Protein AF-A0A8A1LPY9-F1 (afdb_monomer_lite)

Organism: Ajellomyces capsulatus (strain H88) (NCBI:txid544711)

Sequence (150 aa):
MRNVPVFRPGVRDAHGNWTTHPTRALMAVQFGEDEKKLCIDAGLEDLGSAYKYRKGAAVCFDGNTTEHRRNHMMGHAGSHIFREYVNQHVDMDTQLVFLETAAKDALIKLSCHSSLICDPSAPKRLNDDQKKMVEKDMKLVELKQGHWCL

Radius of gyration: 21.68 Å; chains: 1; bounding box: 46×59×36 Å

Structure (mmCIF, N/CA/C/O backbone):
data_AF-A0A8A1LPY9-F1
#
_entry.id   AF-A0A8A1LPY9-F1
#
loop_
_atom_site.group_PDB
_atom_site.id
_atom_site.type_symbol
_atom_site.label_atom_id
_atom_site.label_alt_id
_atom_site.label_comp_id
_atom_site.label_asym_id
_atom_site.label_entity_id
_atom_site.label_seq_id
_atom_site.pdbx_PDB_ins_code
_atom_site.Cartn_x
_atom_site.Cartn_y
_atom_site.Cartn_z
_atom_site.occupancy
_atom_site.B_iso_or_equiv
_atom_site.auth_seq_id
_atom_site.auth_comp_id
_atom_site.auth_asym_id
_atom_site.auth_atom_id
_atom_site.pdbx_PDB_model_num
ATOM 1 N N . MET A 1 1 ? 17.425 -16.434 -7.514 1.00 53.44 1 MET A N 1
ATOM 2 C CA . MET A 1 1 ? 16.094 -16.140 -6.935 1.00 53.44 1 MET A CA 1
ATOM 3 C C . MET A 1 1 ? 15.048 -16.429 -7.999 1.00 53.44 1 MET A C 1
ATOM 5 O O . MET A 1 1 ? 15.269 -16.044 -9.139 1.00 53.44 1 MET A O 1
ATOM 9 N N . ARG A 1 2 ? 13.971 -17.164 -7.693 1.00 62.84 2 ARG A N 1
ATOM 10 C CA . ARG A 1 2 ? 12.890 -17.375 -8.673 1.00 62.84 2 ARG A CA 1
ATOM 11 C C . ARG A 1 2 ? 12.191 -16.027 -8.897 1.00 62.84 2 ARG A C 1
ATOM 13 O O . ARG A 1 2 ? 11.863 -15.373 -7.912 1.00 62.84 2 ARG A O 1
ATOM 20 N N . ASN A 1 3 ? 11.985 -15.628 -10.155 1.00 80.81 3 ASN A N 1
ATOM 21 C CA . ASN A 1 3 ? 11.224 -14.433 -10.559 1.00 80.81 3 ASN A CA 1
ATOM 22 C C . ASN A 1 3 ? 9.734 -14.612 -10.231 1.00 80.81 3 ASN A C 1
ATOM 24 O O . ASN A 1 3 ? 8.894 -14.759 -11.114 1.00 80.81 3 ASN A O 1
ATOM 28 N N . VAL A 1 4 ? 9.415 -14.680 -8.943 1.00 86.25 4 VAL A N 1
ATOM 29 C CA . VAL A 1 4 ? 8.047 -14.790 -8.455 1.00 86.25 4 VAL A CA 1
ATOM 30 C C . VAL A 1 4 ? 7.591 -13.383 -8.071 1.00 86.25 4 VAL A C 1
ATOM 32 O O . VAL A 1 4 ? 8.192 -12.787 -7.176 1.00 86.25 4 VAL A O 1
ATOM 35 N N . PRO A 1 5 ? 6.549 -12.835 -8.719 1.00 87.25 5 PRO A N 1
ATOM 36 C CA . PRO A 1 5 ? 6.028 -11.515 -8.380 1.00 87.25 5 PRO A CA 1
ATOM 37 C C . PRO A 1 5 ? 5.573 -11.464 -6.922 1.00 87.25 5 PRO A C 1
ATOM 39 O O . PRO A 1 5 ? 5.012 -12.440 -6.433 1.00 87.25 5 PRO A O 1
ATOM 42 N N . VAL A 1 6 ? 5.777 -10.343 -6.229 1.00 85.12 6 VAL A N 1
ATOM 43 C CA . VAL A 1 6 ? 5.342 -10.185 -4.828 1.00 85.12 6 VAL A CA 1
ATOM 44 C C . VAL A 1 6 ? 3.816 -10.198 -4.735 1.00 85.12 6 VAL A C 1
ATOM 46 O O . VAL A 1 6 ? 3.249 -11.022 -4.022 1.00 85.12 6 VAL A O 1
ATOM 49 N N . PHE A 1 7 ? 3.150 -9.340 -5.512 1.00 86.44 7 PHE A N 1
ATOM 50 C CA . PHE A 1 7 ? 1.693 -9.299 -5.592 1.00 86.44 7 PHE A CA 1
ATOM 51 C C . PHE A 1 7 ? 1.193 -10.291 -6.636 1.00 86.44 7 PHE A C 1
ATOM 53 O O . PHE A 1 7 ? 1.547 -10.205 -7.815 1.00 86.44 7 PHE A O 1
ATOM 60 N N . ARG A 1 8 ? 0.364 -11.236 -6.194 1.00 92.38 8 ARG A N 1
ATOM 61 C CA . ARG A 1 8 ? -0.213 -12.297 -7.023 1.00 92.38 8 ARG A CA 1
ATOM 62 C C . ARG A 1 8 ? -1.682 -12.483 -6.633 1.00 92.38 8 ARG A C 1
ATOM 64 O O . ARG A 1 8 ? -1.997 -12.381 -5.449 1.00 92.38 8 ARG A O 1
ATOM 71 N N . PRO A 1 9 ? -2.580 -12.741 -7.594 1.00 90.81 9 PRO A N 1
ATOM 72 C CA . PRO A 1 9 ? -4.005 -12.858 -7.314 1.00 90.81 9 PRO A CA 1
ATOM 73 C C . PRO A 1 9 ? -4.323 -14.114 -6.504 1.00 90.81 9 PRO A C 1
ATOM 75 O O . PRO A 1 9 ? -3.670 -15.150 -6.669 1.00 90.81 9 PRO A O 1
ATOM 78 N N . GLY A 1 10 ? -5.377 -14.026 -5.694 1.00 90.38 10 GLY A N 1
ATOM 79 C CA . GLY A 1 10 ? -6.029 -15.199 -5.126 1.00 90.38 10 GLY A CA 1
ATOM 80 C C . GLY A 1 10 ? -6.655 -16.046 -6.234 1.00 90.38 10 GLY A C 1
ATOM 81 O O . GLY A 1 10 ? -7.283 -15.521 -7.154 1.00 90.38 10 GLY A O 1
ATOM 82 N N . VAL A 1 11 ? -6.462 -17.356 -6.170 1.00 92.06 11 VAL A N 1
ATOM 83 C CA . VAL A 1 11 ? -7.097 -18.349 -7.041 1.00 92.06 11 VAL A CA 1
ATOM 84 C C . VAL A 1 11 ? -7.575 -19.520 -6.201 1.00 92.06 11 VAL A C 1
ATOM 86 O O . VAL A 1 11 ? -7.033 -19.771 -5.127 1.00 92.06 11 VAL A O 1
ATOM 89 N N . ARG A 1 12 ? -8.585 -20.241 -6.685 1.00 90.62 12 ARG A N 1
ATOM 90 C CA . ARG A 1 12 ? -8.968 -21.516 -6.081 1.00 90.62 12 ARG A CA 1
ATOM 91 C C . ARG A 1 12 ? -8.055 -22.617 -6.603 1.00 90.62 12 ARG A C 1
ATOM 93 O O . ARG A 1 12 ? -7.783 -22.665 -7.803 1.00 90.62 12 ARG A O 1
ATOM 100 N N . ASP A 1 13 ? -7.559 -23.457 -5.707 1.00 89.12 13 ASP A N 1
ATOM 101 C CA . ASP A 1 13 ? -6.850 -24.675 -6.085 1.00 89.12 13 ASP A CA 1
ATOM 102 C C . ASP A 1 13 ? -7.825 -25.765 -6.572 1.00 89.12 13 ASP A C 1
ATOM 104 O O . ASP A 1 13 ? -9.042 -25.567 -6.629 1.00 89.12 13 ASP A O 1
ATOM 108 N N . ALA A 1 14 ? -7.285 -26.933 -6.930 1.00 88.62 14 ALA A N 1
ATOM 109 C CA . ALA A 1 14 ? -8.078 -28.085 -7.364 1.00 88.62 14 ALA A CA 1
ATOM 110 C C . ALA A 1 14 ? -9.045 -28.611 -6.282 1.00 88.62 14 ALA A C 1
ATOM 112 O O . ALA A 1 14 ? -9.981 -29.335 -6.608 1.00 88.62 14 ALA A O 1
ATOM 113 N N . HIS A 1 15 ? -8.833 -28.244 -5.015 1.00 88.69 15 HIS A N 1
ATOM 114 C CA . HIS A 1 15 ? -9.670 -28.605 -3.872 1.00 88.69 15 HIS A CA 1
ATOM 115 C C . HIS A 1 15 ? -10.655 -27.486 -3.492 1.00 88.69 15 HIS A C 1
ATOM 117 O O . HIS A 1 15 ? -11.423 -27.630 -2.548 1.00 88.69 15 HIS A O 1
ATOM 123 N N . GLY A 1 16 ? -10.667 -26.376 -4.239 1.00 88.19 16 GLY A N 1
ATOM 124 C CA . GLY A 1 16 ? -11.546 -25.237 -4.002 1.00 88.19 16 GLY A CA 1
ATOM 125 C C . GLY A 1 16 ? -11.043 -24.249 -2.945 1.00 88.19 16 GLY A C 1
ATOM 126 O O . GLY A 1 16 ? -11.717 -23.238 -2.723 1.00 88.19 16 GLY A O 1
ATOM 127 N N . ASN A 1 17 ? -9.874 -24.471 -2.340 1.00 90.81 17 ASN A N 1
ATOM 128 C CA . ASN A 1 17 ? -9.301 -23.588 -1.327 1.00 90.81 17 ASN A CA 1
ATOM 129 C C . ASN A 1 17 ? -8.691 -22.342 -1.966 1.00 90.81 17 ASN A C 1
ATOM 131 O O . ASN A 1 17 ? -8.070 -22.404 -3.029 1.00 90.81 17 ASN A O 1
ATOM 135 N N . TRP A 1 18 ? -8.833 -21.195 -1.300 1.00 88.19 18 TRP A N 1
ATOM 136 C CA . TRP A 1 18 ? -8.171 -19.969 -1.735 1.00 88.19 18 TRP A CA 1
ATOM 137 C C . TRP A 1 18 ? -6.669 -20.053 -1.476 1.00 88.19 18 TRP A C 1
ATOM 139 O O . TRP A 1 18 ? -6.217 -20.217 -0.347 1.00 88.19 18 TRP A O 1
ATOM 149 N N . THR A 1 19 ? -5.892 -19.885 -2.536 1.00 92.56 19 THR A N 1
ATOM 150 C CA . THR A 1 19 ? -4.434 -19.847 -2.506 1.00 92.56 19 THR A CA 1
ATOM 151 C C . THR A 1 19 ? -3.919 -18.697 -3.364 1.00 92.56 19 THR A C 1
ATOM 153 O O . THR A 1 19 ? -4.614 -18.160 -4.226 1.00 92.56 19 THR A O 1
ATOM 156 N N . THR A 1 20 ? -2.684 -18.274 -3.127 1.00 90.19 20 THR A N 1
ATOM 157 C CA . THR A 1 20 ? -2.020 -17.281 -3.967 1.00 90.19 20 THR A CA 1
ATOM 158 C C . THR A 1 20 ? -1.518 -17.949 -5.241 1.00 90.19 20 THR A C 1
ATOM 160 O O . THR A 1 20 ? -0.806 -18.950 -5.181 1.00 90.19 20 THR A O 1
ATOM 163 N N . HIS A 1 21 ? -1.812 -17.367 -6.406 1.00 90.94 21 HIS A N 1
ATOM 164 C CA . HIS A 1 21 ? -1.326 -17.910 -7.672 1.00 90.94 21 HIS A CA 1
ATOM 165 C C . HIS A 1 21 ? 0.212 -18.068 -7.641 1.00 90.94 21 HIS A C 1
ATOM 167 O O . HIS A 1 21 ? 0.903 -17.152 -7.190 1.00 90.94 21 HIS A O 1
ATOM 173 N N . PRO A 1 22 ? 0.788 -19.180 -8.140 1.00 89.50 22 PRO A N 1
ATOM 174 C CA . PRO A 1 22 ? 2.216 -19.468 -7.980 1.00 89.50 22 PRO A CA 1
ATOM 175 C C . PRO A 1 22 ? 3.144 -18.454 -8.666 1.00 89.50 22 PRO A C 1
ATOM 177 O O . PRO A 1 22 ? 4.180 -18.110 -8.109 1.00 89.50 22 PRO A O 1
ATOM 180 N N . THR A 1 23 ? 2.791 -17.965 -9.862 1.00 92.19 23 THR A N 1
ATOM 181 C CA . THR A 1 23 ? 3.689 -17.112 -10.673 1.00 92.19 23 THR A CA 1
ATOM 182 C C . THR A 1 23 ? 3.045 -15.894 -11.343 1.00 92.19 23 THR A C 1
ATOM 184 O O . THR A 1 23 ? 3.765 -14.991 -11.758 1.00 92.19 23 THR A O 1
ATOM 187 N N . ARG A 1 24 ? 1.715 -15.831 -11.470 1.00 91.06 24 ARG A N 1
ATOM 188 C CA . ARG A 1 24 ? 1.013 -14.734 -12.147 1.00 91.06 24 ARG A CA 1
ATOM 189 C C . ARG A 1 24 ? 1.092 -13.462 -11.314 1.00 91.06 24 ARG A C 1
ATOM 191 O O . ARG A 1 24 ? 0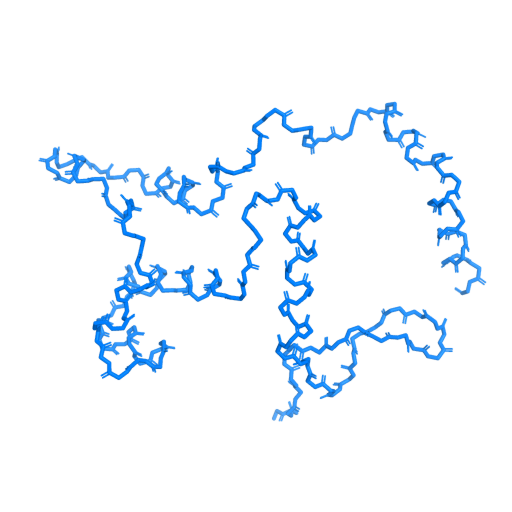.674 -13.463 -10.159 1.00 91.06 24 ARG A O 1
ATOM 198 N N . ALA A 1 25 ? 1.585 -12.388 -11.919 1.00 93.00 25 ALA A N 1
ATOM 199 C CA . ALA A 1 25 ? 1.555 -11.065 -11.313 1.00 93.00 25 ALA A CA 1
ATOM 200 C C . ALA A 1 25 ? 0.111 -10.566 -11.189 1.00 93.00 25 ALA A C 1
ATOM 202 O O . ALA A 1 25 ? -0.721 -10.799 -12.068 1.00 93.00 25 ALA A O 1
ATOM 203 N N . LEU A 1 26 ? -0.184 -9.878 -10.091 1.00 91.62 26 LEU A N 1
ATOM 204 C CA . LEU A 1 26 ? -1.443 -9.168 -9.926 1.00 91.62 26 LEU A CA 1
ATOM 205 C C . LEU A 1 26 ? -1.479 -7.957 -10.864 1.00 91.62 26 LEU A C 1
ATOM 207 O O . LEU A 1 26 ? -0.518 -7.193 -10.946 1.00 91.62 26 LEU A O 1
ATOM 211 N N . MET A 1 27 ? -2.599 -7.777 -11.561 1.00 92.75 27 MET A N 1
ATOM 212 C CA . MET A 1 27 ? -2.801 -6.611 -12.418 1.00 92.75 27 MET A CA 1
ATOM 213 C C . MET A 1 27 ? -2.961 -5.353 -11.564 1.00 92.75 27 MET A C 1
ATOM 215 O O . MET A 1 27 ? -3.648 -5.382 -10.546 1.00 92.75 27 MET A O 1
ATOM 219 N N . ALA A 1 28 ? -2.392 -4.229 -12.008 1.00 89.25 28 ALA A N 1
ATOM 220 C CA . ALA A 1 28 ? -2.496 -2.958 -11.286 1.00 89.25 28 ALA A CA 1
ATOM 221 C C . ALA A 1 28 ? -3.955 -2.514 -11.071 1.00 89.25 28 ALA A C 1
ATOM 223 O O . ALA A 1 28 ? -4.290 -1.994 -10.010 1.00 89.25 28 ALA A O 1
ATOM 224 N N . VAL A 1 29 ? -4.826 -2.770 -12.055 1.00 90.75 29 VAL A N 1
ATOM 225 C CA . VAL A 1 29 ? -6.271 -2.505 -11.951 1.00 90.75 29 VAL A CA 1
ATOM 226 C C . VAL A 1 29 ? -6.893 -3.340 -10.831 1.00 90.75 29 VAL A C 1
ATOM 228 O O . VAL A 1 29 ? -7.539 -2.778 -9.954 1.00 90.75 29 VAL A O 1
ATOM 231 N N . GLN A 1 30 ? -6.615 -4.649 -10.804 1.00 90.31 30 GLN A N 1
ATOM 232 C CA . GLN A 1 30 ? -7.115 -5.550 -9.762 1.00 90.31 30 GLN A CA 1
ATOM 233 C C . GLN A 1 30 ? -6.623 -5.132 -8.374 1.00 90.31 30 GLN A C 1
ATOM 235 O O . GLN A 1 30 ? -7.418 -5.057 -7.448 1.00 90.31 30 GLN A O 1
ATOM 240 N N . PHE A 1 31 ? -5.337 -4.791 -8.242 1.00 87.00 31 PHE A N 1
ATOM 241 C CA . PHE A 1 31 ? -4.790 -4.272 -6.987 1.00 87.00 31 PHE A CA 1
ATOM 242 C C . PHE A 1 31 ? -5.548 -3.022 -6.520 1.00 87.00 31 PHE A C 1
ATOM 244 O O . PHE A 1 31 ? -5.886 -2.907 -5.349 1.00 87.00 31 PHE A O 1
ATOM 251 N N . GLY A 1 32 ? -5.848 -2.092 -7.432 1.00 87.62 32 GLY A N 1
ATOM 252 C CA . GLY A 1 32 ? -6.614 -0.889 -7.109 1.00 87.62 32 GLY A CA 1
ATOM 253 C C . GLY A 1 32 ? -8.055 -1.176 -6.678 1.00 87.62 32 GLY A C 1
ATOM 254 O O . GLY A 1 32 ? -8.566 -0.503 -5.787 1.00 87.62 32 GLY A O 1
ATOM 255 N N . GLU A 1 33 ? -8.718 -2.160 -7.282 1.00 89.75 33 GLU A N 1
ATOM 256 C CA . GLU A 1 33 ? -10.061 -2.588 -6.873 1.00 89.75 33 GLU A CA 1
ATOM 257 C C . GLU A 1 33 ? -10.063 -3.288 -5.514 1.00 89.75 33 GLU A C 1
ATOM 259 O O . GLU A 1 33 ? -10.933 -3.019 -4.686 1.00 89.75 33 GLU A O 1
ATOM 264 N N . ASP A 1 34 ? -9.085 -4.162 -5.277 1.00 86.88 34 ASP A N 1
ATOM 265 C CA . ASP A 1 34 ? -8.925 -4.872 -4.010 1.00 86.88 34 ASP A CA 1
ATOM 266 C C . ASP A 1 34 ? -8.617 -3.887 -2.875 1.00 86.88 34 ASP A C 1
ATOM 268 O O . ASP A 1 34 ? -9.194 -3.990 -1.795 1.00 86.88 34 ASP A O 1
ATOM 272 N N . GLU A 1 35 ? -7.797 -2.868 -3.143 1.00 83.75 35 GLU A N 1
ATOM 273 C CA . GLU A 1 35 ? -7.494 -1.804 -2.185 1.00 83.75 35 GLU A CA 1
ATOM 274 C C . GLU A 1 35 ? -8.739 -0.989 -1.812 1.00 83.75 35 GLU A C 1
ATOM 276 O O . GLU A 1 35 ? -8.950 -0.665 -0.643 1.00 83.75 35 GLU A O 1
ATOM 281 N N . LYS A 1 36 ? -9.601 -0.682 -2.788 1.00 85.88 36 LYS A N 1
ATOM 282 C CA . LYS A 1 36 ? -10.865 0.020 -2.523 1.00 85.88 36 LYS A CA 1
ATOM 283 C C . LYS A 1 36 ? -11.790 -0.815 -1.649 1.00 85.88 36 LYS A C 1
ATOM 285 O O . LYS A 1 36 ? -12.331 -0.283 -0.686 1.00 85.88 36 LYS A O 1
ATOM 290 N N . LYS A 1 37 ? -11.948 -2.108 -1.957 1.00 86.19 37 LYS A N 1
ATOM 291 C CA . LYS A 1 37 ? -12.748 -3.035 -1.136 1.00 86.19 37 LYS A CA 1
ATOM 292 C C . LYS A 1 37 ? -12.204 -3.110 0.284 1.00 86.19 37 LYS A C 1
ATOM 294 O O . LYS A 1 37 ? -12.968 -2.947 1.222 1.00 86.19 37 LYS A O 1
ATOM 299 N N . LEU A 1 38 ? -10.884 -3.232 0.433 1.00 81.06 38 LEU A N 1
ATOM 300 C CA . LEU A 1 38 ? -10.228 -3.210 1.737 1.00 81.06 38 LEU A CA 1
ATOM 301 C C . LEU A 1 38 ? -10.542 -1.926 2.517 1.00 81.06 38 LEU A C 1
ATOM 303 O O . LEU A 1 38 ? -10.821 -1.998 3.708 1.00 81.06 38 LEU A O 1
ATOM 307 N N . CYS A 1 39 ? -10.508 -0.758 1.868 1.00 77.25 39 CYS A N 1
ATOM 308 C CA . CYS A 1 39 ? -10.840 0.509 2.525 1.00 77.25 39 CYS A CA 1
ATOM 309 C C . CYS A 1 39 ? -12.309 0.560 2.972 1.00 77.25 39 CYS A C 1
ATOM 311 O O . CYS A 1 39 ? -12.575 1.006 4.085 1.00 77.25 39 CYS A O 1
ATOM 313 N N . ILE A 1 40 ? -13.235 0.063 2.144 1.00 80.31 40 ILE A N 1
ATOM 314 C CA . ILE A 1 40 ? -14.666 -0.032 2.478 1.00 80.31 40 ILE A CA 1
ATOM 315 C C . ILE A 1 40 ? -14.874 -0.963 3.674 1.00 80.31 40 ILE A C 1
ATOM 317 O O . ILE A 1 40 ? -15.511 -0.574 4.649 1.00 80.31 40 ILE A O 1
ATOM 321 N N . ASP A 1 41 ? -14.300 -2.164 3.622 1.00 79.38 41 ASP A N 1
ATOM 322 C CA . ASP A 1 41 ? -14.436 -3.176 4.674 1.00 79.38 41 ASP A CA 1
ATOM 323 C C . ASP A 1 41 ? -13.800 -2.714 5.994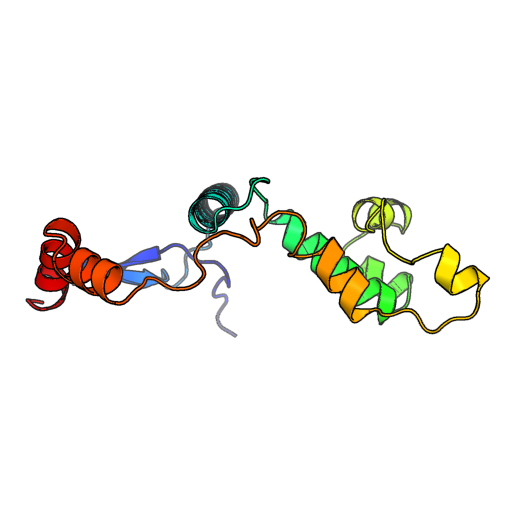 1.00 79.38 41 ASP A C 1
ATOM 325 O O . ASP A 1 41 ? -14.268 -3.063 7.077 1.00 79.38 41 ASP A O 1
ATOM 329 N N . ALA A 1 42 ? -12.748 -1.895 5.913 1.00 73.62 42 ALA A N 1
ATOM 330 C CA . ALA A 1 42 ? -12.108 -1.261 7.062 1.00 73.62 42 ALA A CA 1
ATOM 331 C C . ALA A 1 42 ? -12.850 -0.011 7.575 1.00 73.62 42 ALA A C 1
ATOM 333 O O . ALA A 1 42 ? -12.436 0.551 8.589 1.00 73.62 42 ALA A O 1
ATOM 334 N N . GLY A 1 43 ? -13.914 0.435 6.897 1.00 77.31 43 GLY A N 1
ATOM 335 C CA . GLY A 1 43 ? -14.693 1.614 7.279 1.00 77.31 43 GLY A CA 1
ATOM 336 C C . GLY A 1 43 ? -13.951 2.942 7.104 1.00 77.31 43 GLY A C 1
ATOM 337 O O . GLY A 1 43 ? -14.203 3.878 7.856 1.00 77.31 43 GLY A O 1
ATOM 338 N N . LEU A 1 44 ? -13.015 3.029 6.154 1.00 68.75 44 LEU A N 1
ATOM 339 C CA . LEU A 1 44 ? -12.303 4.271 5.846 1.00 68.75 44 LEU A CA 1
ATOM 340 C C . LEU A 1 44 ? -13.171 5.172 4.952 1.00 68.75 44 LEU A C 1
ATOM 342 O O . LEU A 1 44 ? -13.677 4.714 3.929 1.00 68.75 44 LEU A O 1
ATOM 346 N N . GLU A 1 45 ? -13.307 6.451 5.312 1.00 68.38 45 GLU A N 1
ATOM 347 C CA . GLU A 1 45 ? -14.052 7.457 4.528 1.00 68.38 45 GLU A CA 1
ATOM 348 C C . GLU A 1 45 ? -13.424 7.674 3.145 1.00 68.38 45 GLU A C 1
ATOM 350 O O . GLU A 1 45 ? -14.116 7.674 2.127 1.00 68.38 45 GLU A O 1
ATOM 355 N N . ASP A 1 46 ? -12.094 7.781 3.103 1.00 70.25 46 ASP A N 1
ATOM 356 C CA . ASP A 1 46 ? -11.351 7.901 1.858 1.00 70.25 46 ASP A CA 1
ATOM 357 C C . ASP A 1 46 ? -11.034 6.522 1.280 1.00 70.25 46 ASP A C 1
ATOM 359 O O . ASP A 1 46 ? -10.243 5.740 1.826 1.00 70.25 46 ASP A O 1
ATOM 363 N N . LEU A 1 47 ? -11.603 6.255 0.102 1.00 71.69 47 LEU A N 1
ATOM 364 C CA . LEU A 1 47 ? -11.255 5.107 -0.729 1.00 71.69 47 LEU A CA 1
ATOM 365 C C . LEU A 1 47 ? -9.820 5.270 -1.231 1.00 71.69 47 LEU A C 1
ATOM 367 O O . LEU A 1 47 ? -9.549 5.852 -2.285 1.00 71.69 47 LEU A O 1
ATOM 371 N N . GLY A 1 48 ? -8.888 4.767 -0.429 1.00 64.25 48 GLY A N 1
ATOM 372 C CA . GLY A 1 48 ? -7.468 4.850 -0.697 1.00 64.25 48 GLY A CA 1
ATOM 373 C C . GLY A 1 48 ? -7.067 4.157 -1.999 1.00 64.25 48 GLY A C 1
ATOM 374 O O . GLY A 1 48 ? -7.751 3.294 -2.547 1.00 64.25 48 GLY A O 1
ATOM 375 N N . SER A 1 49 ? -5.888 4.528 -2.480 1.00 73.75 49 SER A N 1
ATOM 376 C CA . SER A 1 49 ? -5.189 3.817 -3.546 1.00 73.75 49 SER A CA 1
ATOM 377 C C . SER A 1 49 ? -3.831 3.343 -3.044 1.00 73.75 49 SER A C 1
ATOM 379 O O . SER A 1 49 ? -3.381 3.735 -1.964 1.00 73.75 49 SER A O 1
ATOM 381 N N . ALA A 1 50 ? -3.112 2.593 -3.883 1.00 73.25 50 ALA A N 1
ATOM 382 C CA . ALA A 1 50 ? -1.708 2.246 -3.656 1.00 73.25 50 ALA A CA 1
ATOM 383 C C . ALA A 1 50 ? -0.825 3.463 -3.297 1.00 73.25 50 ALA A C 1
ATOM 385 O O . ALA A 1 50 ? 0.234 3.314 -2.686 1.00 73.25 50 ALA A O 1
ATOM 386 N N . TYR A 1 51 ? -1.252 4.675 -3.677 1.00 78.75 51 TYR A N 1
ATOM 387 C CA . TYR A 1 51 ? -0.549 5.923 -3.406 1.00 78.75 51 TYR A CA 1
ATOM 388 C C . TYR A 1 51 ? -0.317 6.168 -1.910 1.00 78.75 51 TYR A C 1
ATOM 390 O O . TYR A 1 51 ? 0.730 6.703 -1.548 1.00 78.75 51 TYR A O 1
ATOM 398 N N . LYS A 1 52 ? -1.211 5.699 -1.025 1.00 72.12 52 LYS A N 1
ATOM 399 C CA . LYS A 1 52 ? -1.050 5.853 0.432 1.00 72.12 52 LYS A CA 1
ATOM 400 C C . LYS A 1 52 ? 0.221 5.183 0.961 1.00 72.12 52 LYS A C 1
ATOM 402 O O . LYS A 1 52 ? 0.902 5.741 1.817 1.00 72.12 52 LYS A O 1
ATOM 407 N N . TYR A 1 53 ? 0.603 4.039 0.387 1.00 77.06 53 TYR A N 1
ATOM 408 C CA . TYR A 1 53 ? 1.841 3.348 0.747 1.00 77.06 53 TYR A CA 1
ATOM 409 C C . TYR A 1 53 ? 3.075 4.130 0.298 1.00 77.06 53 TYR A C 1
ATOM 411 O O . TYR A 1 53 ? 4.042 4.232 1.048 1.00 77.06 53 TYR A O 1
ATOM 419 N N . ARG A 1 54 ? 3.029 4.748 -0.893 1.00 78.31 54 ARG A N 1
ATOM 420 C CA . ARG A 1 54 ? 4.104 5.64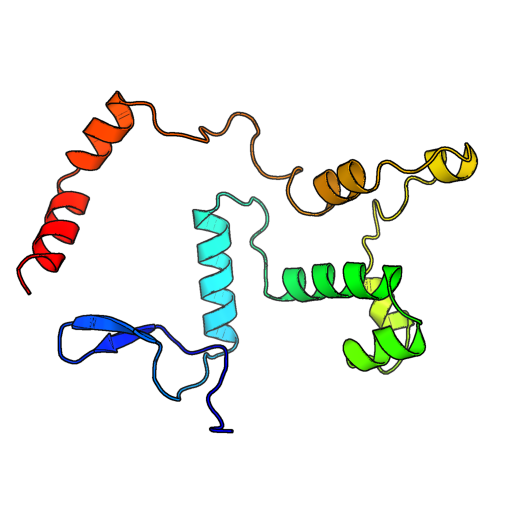1 -1.350 1.00 78.31 54 ARG A CA 1
ATOM 421 C C . ARG A 1 54 ? 4.217 6.894 -0.482 1.00 78.31 54 ARG A C 1
ATOM 423 O O . ARG A 1 54 ? 5.333 7.287 -0.168 1.00 78.31 54 ARG A O 1
ATOM 430 N N . LYS A 1 55 ? 3.096 7.488 -0.061 1.00 77.81 55 LYS A N 1
ATOM 431 C CA . LYS A 1 55 ? 3.075 8.619 0.884 1.00 77.81 55 LYS A CA 1
ATOM 432 C C . LYS A 1 55 ? 3.713 8.236 2.224 1.00 77.81 55 LYS A C 1
ATOM 434 O O . LYS A 1 55 ? 4.609 8.931 2.683 1.00 77.81 55 LYS A O 1
ATOM 439 N N . GLY A 1 56 ? 3.326 7.097 2.804 1.00 69.75 56 GLY A N 1
ATOM 440 C CA . GLY A 1 56 ? 3.926 6.598 4.048 1.00 69.75 56 GLY A CA 1
ATOM 441 C C . GLY A 1 56 ? 5.425 6.295 3.923 1.00 69.75 56 GLY A C 1
ATOM 442 O O . GLY A 1 56 ? 6.208 6.656 4.800 1.00 69.75 56 GLY A O 1
ATOM 443 N N . ALA A 1 57 ? 5.852 5.690 2.809 1.00 72.75 57 ALA A N 1
ATOM 444 C CA . ALA A 1 57 ? 7.269 5.454 2.534 1.00 72.75 57 ALA A CA 1
ATOM 445 C C . ALA A 1 57 ? 8.056 6.766 2.394 1.00 72.75 57 ALA A C 1
ATOM 447 O O . ALA A 1 57 ? 9.144 6.885 2.950 1.00 72.75 57 ALA A O 1
ATOM 448 N N . ALA A 1 58 ? 7.489 7.765 1.711 1.00 77.69 58 ALA A N 1
ATOM 449 C CA . ALA A 1 58 ? 8.106 9.076 1.559 1.00 77.69 58 ALA A CA 1
ATOM 450 C C . ALA A 1 58 ? 8.346 9.758 2.911 1.00 77.69 58 ALA A C 1
ATOM 452 O O . ALA A 1 58 ? 9.462 10.203 3.156 1.00 77.69 58 ALA A O 1
ATOM 453 N N . VAL A 1 59 ? 7.357 9.757 3.812 1.00 74.12 59 VAL A N 1
ATOM 454 C CA . VAL A 1 59 ? 7.508 10.292 5.181 1.00 74.12 59 VAL A CA 1
ATOM 455 C C . VAL A 1 59 ? 8.652 9.592 5.924 1.00 74.12 59 VAL A C 1
ATOM 457 O O . VAL A 1 59 ? 9.471 10.236 6.576 1.00 74.12 59 VAL A O 1
ATOM 460 N N . CYS A 1 60 ? 8.756 8.266 5.791 1.00 73.50 60 CYS A N 1
ATOM 461 C CA . CYS A 1 60 ? 9.855 7.512 6.392 1.00 73.50 60 CYS A CA 1
ATOM 462 C C . CYS A 1 60 ? 11.217 7.903 5.798 1.00 73.50 60 CYS A C 1
ATOM 464 O O . CYS A 1 60 ? 12.190 8.045 6.535 1.00 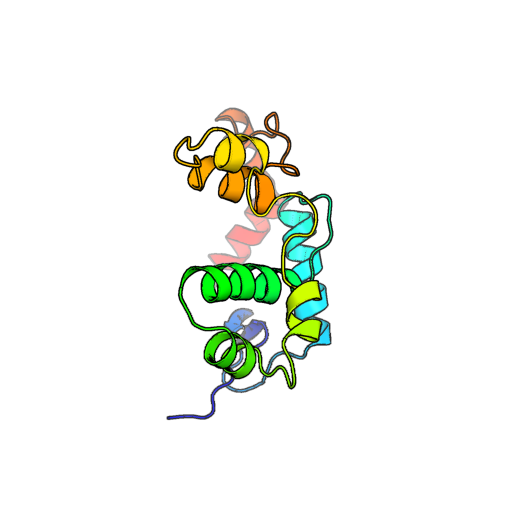73.50 60 CYS A O 1
ATOM 466 N N . PHE A 1 61 ? 11.306 8.091 4.481 1.00 77.56 61 PHE A N 1
ATOM 467 C CA . PHE A 1 61 ? 12.558 8.471 3.833 1.00 77.56 61 PHE A CA 1
ATOM 468 C C . PHE A 1 61 ? 12.981 9.893 4.181 1.00 77.56 61 PHE A C 1
ATOM 470 O O . PHE A 1 61 ? 14.151 10.090 4.490 1.00 77.56 61 PHE A O 1
ATOM 477 N N . ASP A 1 62 ? 12.064 10.858 4.187 1.00 81.06 62 ASP A N 1
ATOM 478 C CA . ASP A 1 62 ? 12.416 12.258 4.433 1.00 81.06 62 ASP A CA 1
ATOM 479 C C . ASP A 1 62 ? 13.049 12.470 5.815 1.00 81.06 62 ASP A C 1
ATOM 481 O O . ASP A 1 62 ? 14.057 13.159 5.932 1.00 81.06 62 ASP A O 1
ATOM 485 N N . GLY A 1 63 ? 12.539 11.783 6.843 1.00 77.88 63 GLY A N 1
ATOM 486 C CA . GLY A 1 63 ? 13.089 11.867 8.198 1.00 77.88 63 GLY A CA 1
ATOM 487 C C . GLY A 1 63 ? 14.375 11.067 8.440 1.00 77.88 63 GLY A C 1
ATOM 488 O O . GLY A 1 63 ? 15.023 11.272 9.461 1.00 77.88 63 GLY A O 1
ATOM 489 N N . ASN A 1 64 ? 14.751 10.141 7.547 1.00 74.75 64 ASN A N 1
ATOM 490 C CA . ASN A 1 64 ? 15.844 9.186 7.797 1.00 74.75 64 ASN A CA 1
ATOM 491 C C . ASN A 1 64 ? 16.958 9.196 6.740 1.00 74.75 64 ASN A C 1
ATOM 493 O O . ASN A 1 64 ? 17.916 8.426 6.849 1.00 74.75 64 ASN A O 1
ATOM 497 N N . THR A 1 65 ? 16.853 10.003 5.685 1.00 82.81 65 THR A N 1
ATOM 498 C CA . THR A 1 65 ? 17.825 9.978 4.586 1.00 82.81 65 THR A CA 1
ATOM 499 C C . THR A 1 65 ? 18.056 11.351 3.965 1.00 82.81 65 THR A C 1
ATOM 501 O O . THR A 1 65 ? 17.383 12.325 4.277 1.00 82.81 65 THR A O 1
ATOM 504 N N . THR A 1 66 ? 19.042 11.443 3.073 1.00 88.94 66 THR A N 1
ATOM 505 C CA . THR A 1 66 ? 19.321 12.683 2.340 1.00 88.94 66 THR A CA 1
ATOM 506 C C . THR A 1 66 ? 18.366 12.852 1.162 1.00 88.94 66 THR A C 1
ATOM 508 O O . THR A 1 66 ? 17.872 11.872 0.603 1.00 88.94 66 THR A O 1
ATOM 511 N N . GLU A 1 67 ? 18.171 14.090 0.707 1.00 86.94 67 GLU A N 1
ATOM 512 C CA . GLU A 1 67 ? 17.354 14.402 -0.475 1.00 86.94 67 GLU A CA 1
ATOM 513 C C . GLU A 1 67 ? 17.736 13.575 -1.711 1.00 86.94 67 GLU A C 1
ATOM 515 O O . GLU A 1 67 ? 16.878 13.048 -2.420 1.00 86.94 67 GLU A O 1
ATOM 520 N N . HIS A 1 68 ? 19.035 13.418 -1.964 1.00 88.06 68 HIS A N 1
ATOM 521 C CA . HIS A 1 68 ? 19.504 12.623 -3.093 1.00 88.06 68 HIS A CA 1
ATOM 522 C C . HIS A 1 68 ? 19.062 11.157 -2.972 1.00 88.06 68 HIS A C 1
ATOM 524 O O . HIS A 1 68 ? 18.538 10.576 -3.923 1.00 88.06 68 HIS A O 1
ATOM 530 N N . ARG A 1 69 ? 19.212 10.569 -1.779 1.00 85.50 69 ARG A N 1
ATOM 531 C CA . ARG A 1 69 ? 18.826 9.181 -1.513 1.00 85.50 69 ARG A CA 1
ATOM 532 C C . ARG A 1 69 ? 17.311 8.994 -1.535 1.00 85.50 69 ARG A C 1
ATOM 534 O O . ARG A 1 69 ? 16.858 8.025 -2.135 1.00 85.50 69 ARG A O 1
ATOM 541 N N . ARG A 1 70 ? 16.524 9.913 -0.958 1.00 87.56 70 ARG A N 1
ATOM 542 C CA . ARG A 1 70 ? 15.053 9.797 -0.957 1.00 87.56 70 ARG A CA 1
ATOM 543 C C . ARG A 1 70 ? 14.511 9.855 -2.382 1.00 87.56 70 ARG A C 1
ATOM 545 O O . ARG A 1 70 ? 13.678 9.034 -2.746 1.00 87.56 70 ARG A O 1
ATOM 552 N N . ASN A 1 71 ? 15.036 10.756 -3.216 1.00 88.06 71 ASN A N 1
ATOM 553 C CA . ASN A 1 71 ? 14.627 10.860 -4.616 1.00 88.06 71 ASN A CA 1
ATOM 554 C C . ASN A 1 71 ? 15.040 9.622 -5.414 1.00 88.06 71 ASN A C 1
ATOM 556 O O . ASN A 1 71 ? 14.236 9.115 -6.189 1.00 88.06 71 ASN A O 1
ATOM 560 N N . HIS A 1 72 ? 16.241 9.085 -5.179 1.00 88.81 72 HIS A N 1
ATOM 561 C CA . HIS A 1 72 ? 16.670 7.835 -5.805 1.00 88.81 72 HIS A CA 1
ATOM 562 C C . HIS A 1 72 ? 15.758 6.655 -5.426 1.00 88.81 72 HIS A C 1
ATOM 564 O O . HIS A 1 72 ? 15.289 5.936 -6.303 1.00 88.81 72 HIS A O 1
ATOM 570 N N . MET A 1 73 ? 15.442 6.493 -4.137 1.00 83.94 73 MET A N 1
ATOM 571 C CA . MET A 1 73 ? 14.569 5.422 -3.635 1.00 83.94 73 MET A CA 1
ATOM 572 C C . MET A 1 73 ? 13.128 5.543 -4.143 1.00 83.94 73 MET A C 1
ATOM 574 O O . MET A 1 73 ? 12.483 4.532 -4.411 1.00 83.94 73 MET A O 1
ATOM 578 N N . MET A 1 74 ? 12.630 6.771 -4.302 1.00 85.38 74 MET A N 1
ATOM 579 C CA . MET A 1 74 ? 11.298 7.048 -4.850 1.00 85.38 74 MET A CA 1
ATOM 580 C C . MET A 1 74 ? 11.262 7.047 -6.388 1.00 85.38 74 MET A C 1
ATOM 582 O O . MET A 1 74 ? 10.185 7.162 -6.969 1.00 85.38 74 MET A O 1
ATOM 586 N N . GLY A 1 75 ? 12.415 6.927 -7.058 1.00 88.44 75 GLY A N 1
ATOM 587 C CA . GLY A 1 75 ? 12.515 6.988 -8.519 1.00 88.44 75 GLY A CA 1
ATOM 588 C C . GLY A 1 75 ? 12.207 8.371 -9.105 1.00 88.44 75 GLY A C 1
ATOM 589 O O . GLY A 1 75 ? 11.720 8.472 -10.228 1.00 88.44 75 GLY A O 1
ATOM 590 N N . HIS A 1 76 ? 12.444 9.444 -8.351 1.00 92.56 76 HIS A N 1
ATOM 591 C CA . HIS A 1 76 ? 12.183 10.816 -8.781 1.00 92.56 76 HIS A CA 1
ATOM 592 C C . HIS A 1 76 ? 13.394 11.431 -9.487 1.00 92.56 76 HIS A C 1
ATOM 594 O O . HIS A 1 76 ? 14.514 11.385 -8.982 1.00 92.56 76 HIS A O 1
ATOM 600 N N . ALA A 1 77 ? 13.146 12.101 -10.616 1.00 87.12 77 ALA A N 1
ATOM 601 C CA . ALA A 1 77 ? 14.165 12.865 -11.340 1.00 87.12 77 ALA A CA 1
ATOM 602 C C . ALA A 1 77 ? 14.557 14.181 -10.637 1.00 87.12 77 ALA A C 1
ATOM 604 O O . ALA A 1 77 ? 15.606 14.749 -10.927 1.00 87.12 77 ALA A O 1
ATOM 605 N N . GLY A 1 78 ? 13.733 14.672 -9.706 1.00 83.62 78 GLY A N 1
ATOM 606 C CA . GLY A 1 78 ? 14.003 15.888 -8.944 1.00 83.62 78 GLY A CA 1
ATOM 607 C C . GLY A 1 78 ? 13.123 16.008 -7.702 1.00 83.62 78 GLY A C 1
ATOM 608 O O . GLY A 1 78 ? 12.067 15.382 -7.608 1.00 83.62 78 GLY A O 1
ATOM 609 N N . SER A 1 79 ? 13.548 16.834 -6.746 1.00 81.62 79 SER A N 1
ATOM 610 C CA . SER A 1 79 ? 12.888 16.979 -5.442 1.00 81.62 79 SER A CA 1
ATOM 611 C C . SER A 1 79 ? 11.534 17.668 -5.482 1.00 81.62 79 SER A C 1
ATOM 613 O O . SER A 1 79 ? 10.714 17.418 -4.604 1.00 81.62 79 SER A O 1
ATOM 615 N N . HIS A 1 80 ? 11.245 18.464 -6.511 1.00 83.25 80 HIS A N 1
ATOM 616 C CA . HIS A 1 80 ? 9.920 19.066 -6.678 1.00 83.25 80 HIS A CA 1
ATOM 617 C C . HIS A 1 80 ? 8.809 18.003 -6.783 1.00 83.25 80 HIS A C 1
ATOM 619 O O . HIS A 1 80 ? 7.711 18.233 -6.293 1.00 83.25 80 HIS A O 1
ATOM 625 N N . ILE A 1 81 ? 9.109 16.815 -7.327 1.00 85.19 81 ILE A N 1
ATOM 626 C CA . ILE A 1 81 ? 8.172 15.679 -7.400 1.00 85.19 81 ILE A CA 1
ATOM 627 C C . ILE A 1 81 ? 7.880 15.126 -5.998 1.00 85.19 81 ILE A C 1
ATOM 629 O O . ILE A 1 81 ? 6.768 14.696 -5.704 1.00 85.19 81 ILE A O 1
ATOM 633 N N . PHE A 1 82 ? 8.870 15.164 -5.102 1.00 84.00 82 PHE A N 1
ATOM 634 C CA . PHE A 1 82 ? 8.729 14.679 -3.730 1.00 84.00 82 PHE A CA 1
ATOM 635 C C . PHE A 1 82 ? 7.731 15.509 -2.910 1.00 84.00 82 PHE A C 1
ATOM 637 O O . PHE A 1 82 ? 7.104 14.978 -1.997 1.00 84.00 82 PHE A O 1
ATOM 644 N N . ARG A 1 83 ? 7.513 16.780 -3.270 1.00 79.50 83 ARG A N 1
ATOM 645 C CA . ARG A 1 83 ? 6.551 17.667 -2.599 1.00 79.50 83 ARG A CA 1
ATOM 646 C C . ARG A 1 83 ? 5.121 17.115 -2.605 1.00 79.50 83 ARG A C 1
ATOM 648 O O . ARG A 1 83 ? 4.406 17.296 -1.626 1.00 79.50 83 ARG A O 1
ATOM 655 N N . GLU A 1 84 ? 4.729 16.383 -3.648 1.00 79.94 84 GLU A N 1
ATOM 656 C CA . GLU A 1 84 ? 3.418 15.715 -3.724 1.00 79.94 84 GLU A CA 1
ATOM 657 C C . GLU A 1 84 ? 3.261 14.592 -2.687 1.00 79.94 84 GLU A C 1
ATOM 659 O O . GLU A 1 84 ? 2.148 14.153 -2.370 1.00 79.94 84 GLU A O 1
ATOM 664 N N . TYR A 1 85 ? 4.379 14.123 -2.128 1.00 72.88 85 TYR A N 1
ATOM 665 C CA . TYR A 1 85 ? 4.411 13.039 -1.160 1.00 72.88 85 TYR A CA 1
ATOM 666 C C . TYR A 1 85 ? 4.484 13.503 0.295 1.00 72.88 85 TYR A C 1
ATOM 668 O O . TYR A 1 85 ? 3.988 12.798 1.172 1.00 72.88 85 TYR A O 1
ATOM 676 N N . VAL A 1 86 ? 4.944 14.722 0.549 1.00 69.69 86 VAL A N 1
ATOM 677 C CA . VAL A 1 86 ? 4.918 15.341 1.881 1.00 69.69 86 VAL A CA 1
ATOM 678 C C . VAL A 1 86 ? 3.477 15.677 2.283 1.00 69.69 86 VAL A C 1
ATOM 680 O O . VAL A 1 86 ? 2.632 15.963 1.424 1.00 69.69 86 VAL A O 1
ATOM 683 N N . ASN A 1 87 ? 3.139 15.569 3.570 1.00 64.31 87 ASN A N 1
ATOM 684 C CA . ASN A 1 87 ? 1.839 16.030 4.046 1.00 64.31 87 ASN A CA 1
ATOM 685 C C . ASN A 1 87 ? 1.815 17.566 4.012 1.00 64.31 87 ASN A C 1
ATOM 687 O O . ASN A 1 87 ? 2.542 18.217 4.750 1.00 64.31 87 ASN A O 1
ATOM 691 N N . GLN A 1 88 ? 0.983 18.156 3.152 1.00 56.28 88 GLN A N 1
ATOM 692 C CA . GLN A 1 88 ? 0.914 19.614 2.996 1.00 56.28 88 GLN A CA 1
ATOM 693 C C . GLN A 1 88 ? 0.240 20.323 4.183 1.00 56.28 88 GLN A C 1
ATOM 695 O O . GLN A 1 88 ? 0.344 21.541 4.285 1.00 56.28 88 GLN A O 1
ATOM 700 N N . HIS A 1 89 ? -0.456 19.582 5.053 1.00 52.84 89 HIS A N 1
ATOM 701 C CA . HIS A 1 89 ? -1.255 20.161 6.134 1.00 52.84 89 HIS A CA 1
ATOM 702 C C . HIS A 1 89 ? -0.561 20.083 7.496 1.00 52.84 89 HIS A C 1
ATOM 704 O O . HIS A 1 89 ? -0.574 21.063 8.232 1.00 52.84 89 HIS A O 1
ATOM 710 N N . VAL A 1 90 ? 0.041 18.941 7.845 1.00 53.38 90 VAL A N 1
ATOM 711 C CA . VAL A 1 90 ? 0.691 18.746 9.151 1.00 53.38 90 VAL A CA 1
ATOM 712 C C . VAL A 1 90 ? 1.847 17.758 8.999 1.00 53.38 90 VAL A C 1
ATOM 714 O O . VAL A 1 90 ? 1.656 16.545 9.052 1.00 53.38 90 VAL A O 1
ATOM 717 N N . ASP A 1 91 ? 3.049 18.275 8.773 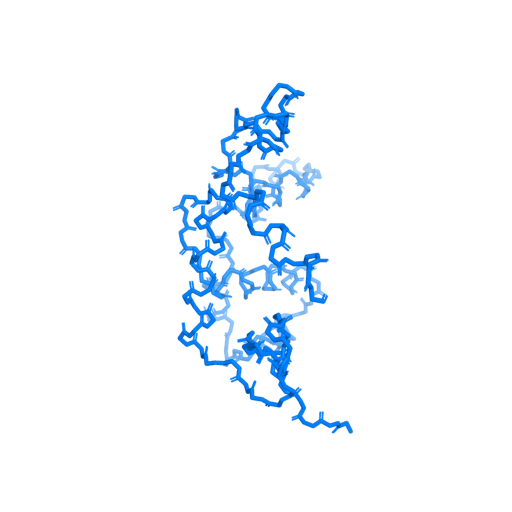1.00 50.41 91 ASP A N 1
ATOM 718 C CA . ASP A 1 91 ? 4.287 17.474 8.796 1.00 50.41 91 ASP A CA 1
ATOM 719 C C . ASP A 1 91 ? 5.154 17.822 10.012 1.00 50.41 91 ASP A C 1
ATOM 721 O O . ASP A 1 91 ? 5.903 17.006 10.538 1.00 50.41 91 ASP A O 1
ATOM 725 N N . MET A 1 92 ? 4.983 19.041 10.512 1.00 49.62 92 MET A N 1
ATOM 726 C CA . MET A 1 92 ? 5.693 19.581 11.649 1.00 49.62 92 MET A CA 1
ATOM 727 C C . MET A 1 92 ? 4.774 20.610 12.297 1.00 49.62 92 MET A C 1
ATOM 729 O O . MET A 1 92 ? 4.225 21.473 11.610 1.00 49.62 92 MET A O 1
ATOM 733 N N . ASP A 1 93 ? 4.561 20.500 13.604 1.00 52.75 93 ASP A N 1
ATOM 734 C CA . ASP A 1 93 ? 3.832 21.524 14.341 1.00 52.75 93 ASP A CA 1
ATOM 735 C C . ASP A 1 93 ? 4.726 22.769 14.408 1.00 52.75 93 ASP A C 1
ATOM 737 O O . ASP A 1 93 ? 5.664 22.853 15.203 1.00 52.75 93 ASP A O 1
ATOM 741 N N . THR A 1 94 ? 4.478 23.715 13.503 1.00 51.72 94 THR A N 1
ATOM 742 C CA . THR A 1 94 ? 5.230 24.968 13.401 1.00 51.72 94 THR A CA 1
ATOM 743 C C . THR A 1 94 ? 5.171 25.774 14.692 1.00 51.72 94 THR A C 1
ATOM 745 O O . THR A 1 94 ? 6.124 26.497 14.981 1.00 51.72 94 THR A O 1
ATOM 748 N N . GLN A 1 95 ? 4.115 25.620 15.501 1.00 52.41 95 GLN A N 1
ATOM 749 C CA . GLN A 1 95 ? 4.037 26.249 16.816 1.00 52.41 95 GLN A CA 1
ATOM 750 C C . GLN A 1 95 ? 5.011 25.587 17.796 1.00 52.41 95 GLN A C 1
ATOM 752 O O . GLN A 1 95 ? 5.731 26.298 18.490 1.00 52.41 95 GLN A O 1
ATOM 757 N N . LEU A 1 96 ? 5.107 24.253 17.826 1.00 49.28 96 LEU A N 1
ATOM 758 C CA . LEU A 1 96 ? 6.063 23.552 18.699 1.00 49.28 96 LEU A CA 1
ATOM 759 C C . LEU A 1 96 ? 7.525 23.791 18.302 1.00 49.28 96 LEU A C 1
ATOM 761 O O . LEU A 1 96 ? 8.365 23.947 19.186 1.00 49.28 96 LEU A O 1
ATOM 765 N N . VAL A 1 97 ? 7.825 23.884 17.002 1.00 47.59 97 VAL A N 1
ATOM 766 C CA . VAL A 1 97 ? 9.165 24.261 16.511 1.00 47.59 97 VAL A CA 1
ATOM 767 C C . VAL A 1 97 ? 9.523 25.688 16.914 1.00 47.59 97 VAL A C 1
ATOM 769 O O . VAL A 1 97 ? 10.638 25.931 17.365 1.00 47.59 97 VAL A O 1
ATOM 772 N N . PHE A 1 98 ? 8.579 26.625 16.795 1.00 48.62 98 PHE A N 1
ATOM 773 C CA . PHE A 1 98 ? 8.773 28.006 17.238 1.00 48.62 98 PHE A CA 1
ATOM 774 C C . PHE A 1 98 ? 8.965 28.114 18.759 1.00 48.62 98 PHE A C 1
ATOM 776 O O . PHE A 1 98 ? 9.732 28.947 19.228 1.00 48.62 98 PHE A O 1
ATOM 783 N N . LEU A 1 99 ? 8.291 27.258 19.530 1.00 56.88 99 LEU A N 1
ATOM 784 C CA . LEU A 1 99 ? 8.379 27.204 20.991 1.00 56.88 99 LEU A CA 1
ATOM 785 C C . LEU A 1 99 ? 9.524 26.310 21.507 1.00 56.88 99 LEU A C 1
ATOM 787 O O . LEU A 1 99 ? 9.540 26.000 22.698 1.00 56.88 99 LEU A O 1
ATOM 791 N N . GLU A 1 100 ? 10.430 25.846 20.633 1.00 45.53 100 GLU A N 1
ATOM 792 C CA . GLU A 1 100 ? 11.545 24.923 20.941 1.00 45.53 100 GLU A CA 1
ATOM 793 C C . GLU A 1 100 ? 11.133 23.700 21.786 1.00 45.53 100 GLU A C 1
ATOM 795 O O . GLU A 1 100 ? 11.914 23.119 22.542 1.00 45.53 100 GLU A O 1
ATOM 800 N N . THR A 1 101 ? 9.872 23.292 21.680 1.00 48.22 101 THR A N 1
ATOM 801 C CA . THR A 1 101 ? 9.309 22.218 22.491 1.00 48.22 101 THR A CA 1
ATOM 802 C C . THR A 1 101 ? 9.404 20.923 21.700 1.00 48.22 101 THR A C 1
ATOM 804 O O . THR A 1 101 ? 8.982 20.873 20.546 1.00 48.22 101 THR A O 1
ATOM 807 N N . ALA A 1 102 ? 9.946 19.859 22.306 1.00 48.97 102 ALA A N 1
ATOM 808 C CA . ALA A 1 102 ? 10.093 18.566 21.641 1.00 48.97 102 ALA A CA 1
ATOM 809 C C . ALA A 1 102 ? 8.743 18.105 21.062 1.00 48.97 102 ALA A C 1
ATOM 811 O O . ALA A 1 102 ? 7.788 17.848 21.805 1.00 48.97 102 ALA A O 1
ATOM 812 N N . ALA A 1 103 ? 8.664 18.038 19.730 1.00 53.50 103 ALA A N 1
ATOM 813 C CA . ALA A 1 103 ? 7.459 17.640 19.028 1.00 53.50 103 ALA A CA 1
ATOM 814 C C . ALA A 1 103 ? 7.033 16.247 19.506 1.00 53.50 103 ALA A C 1
ATOM 816 O O . ALA A 1 103 ? 7.831 15.309 19.581 1.00 53.50 103 ALA A O 1
ATOM 817 N N . LYS A 1 104 ? 5.752 16.090 19.857 1.00 58.09 104 LYS A N 1
ATOM 818 C CA . LYS A 1 104 ? 5.181 14.770 20.139 1.00 58.09 104 LYS A CA 1
ATOM 819 C C . LYS A 1 104 ? 4.945 14.063 18.806 1.00 58.09 104 LYS A C 1
ATOM 821 O O . LYS A 1 104 ? 3.803 13.890 18.390 1.00 58.09 104 LYS A O 1
ATOM 826 N N . ASP A 1 105 ? 6.027 13.647 18.150 1.00 54.28 105 ASP A N 1
ATOM 827 C CA . ASP A 1 105 ? 6.036 13.007 16.828 1.00 54.28 105 ASP A CA 1
ATOM 828 C C . ASP A 1 105 ? 5.044 11.849 16.726 1.00 54.28 105 ASP A C 1
ATOM 830 O O . ASP A 1 105 ? 4.436 11.630 15.683 1.00 54.28 105 ASP A O 1
ATOM 834 N N . ALA A 1 106 ? 4.846 11.114 17.822 1.00 48.19 106 ALA A N 1
ATOM 835 C CA . ALA A 1 106 ? 3.870 10.036 17.896 1.00 48.19 106 ALA A CA 1
ATOM 836 C C . ALA A 1 106 ? 2.420 10.531 17.751 1.00 48.19 106 ALA A C 1
ATOM 838 O O . ALA A 1 106 ? 1.631 9.857 17.101 1.00 48.19 106 ALA A O 1
ATOM 839 N N . LEU A 1 107 ? 2.062 11.697 18.303 1.00 51.38 107 LEU A N 1
ATOM 840 C CA . LEU A 1 107 ? 0.714 12.272 18.193 1.00 51.38 107 LEU A CA 1
ATOM 841 C C . LEU A 1 107 ? 0.456 12.876 16.809 1.00 51.38 107 LEU A C 1
ATOM 843 O O . LEU A 1 107 ? -0.640 12.717 16.282 1.00 51.38 107 LEU A O 1
ATOM 847 N N . ILE A 1 108 ? 1.470 13.503 16.205 1.00 51.66 108 ILE A N 1
ATOM 848 C CA . ILE A 1 108 ? 1.388 14.042 14.839 1.00 51.66 108 ILE A CA 1
ATOM 849 C C . ILE A 1 108 ? 1.318 12.899 13.816 1.00 51.66 108 ILE A C 1
ATOM 851 O O . ILE A 1 108 ? 0.465 12.895 12.935 1.00 51.66 108 ILE A O 1
ATOM 855 N N . LYS A 1 109 ? 2.141 11.853 13.963 1.00 49.72 109 LYS A N 1
ATOM 856 C CA . LYS A 1 109 ? 2.053 10.649 13.116 1.00 49.72 109 LYS A CA 1
ATOM 857 C C . LYS A 1 109 ? 0.719 9.922 13.297 1.00 49.72 109 LYS A C 1
ATOM 859 O O . LYS A 1 109 ? 0.158 9.429 12.320 1.00 49.72 109 LYS A O 1
ATOM 864 N N . LEU A 1 110 ? 0.192 9.881 14.522 1.00 43.75 110 LEU A N 1
ATOM 865 C CA . LEU A 1 110 ? -1.111 9.291 14.829 1.00 43.75 110 LEU A CA 1
ATOM 866 C C . LEU A 1 110 ? -2.258 10.069 14.158 1.00 43.75 110 LEU A C 1
ATOM 868 O O . LEU A 1 110 ? -3.137 9.435 13.563 1.00 43.75 110 LEU A O 1
ATOM 872 N N . SER A 1 111 ? -2.245 11.407 14.193 1.00 47.59 111 SER A N 1
ATOM 873 C CA . SER A 1 111 ? -3.267 12.235 13.536 1.00 47.59 111 SER A CA 1
ATOM 874 C C . SER A 1 111 ? -3.180 12.158 12.009 1.00 47.59 111 SER A C 1
ATOM 876 O O . SER A 1 111 ? -4.210 12.007 11.356 1.00 47.59 111 SER A O 1
ATOM 878 N N . CYS A 1 112 ? -1.969 12.164 11.444 1.00 51.50 112 CYS A N 1
ATOM 879 C CA . CYS A 1 112 ? -1.751 12.218 9.997 1.00 51.50 112 CYS A CA 1
ATOM 880 C C . CYS A 1 112 ? -1.941 10.887 9.258 1.00 51.50 112 CYS A C 1
ATOM 882 O O . CYS A 1 112 ? -2.219 10.914 8.060 1.00 51.50 112 CYS A O 1
ATOM 884 N N . HIS A 1 113 ? -1.783 9.730 9.916 1.00 49.50 113 HIS A N 1
ATOM 885 C CA . HIS A 1 113 ? -1.785 8.442 9.206 1.00 49.50 113 HIS A CA 1
ATOM 886 C C . HIS A 1 113 ? -2.963 7.507 9.481 1.00 49.50 113 HIS A C 1
ATOM 888 O O . HIS A 1 113 ? -3.171 6.588 8.687 1.00 49.50 113 HIS A O 1
ATOM 894 N N . SER A 1 114 ? -3.731 7.663 10.564 1.00 41.50 114 SER A N 1
ATOM 895 C CA . SER A 1 114 ? -4.804 6.689 10.863 1.00 41.50 114 SER A CA 1
ATOM 896 C C . SER A 1 114 ? -5.979 7.207 11.694 1.00 41.50 114 SER A C 1
ATOM 898 O O . SER A 1 114 ? -7.016 6.552 11.715 1.00 41.50 114 SER A O 1
ATOM 900 N N . SER A 1 115 ? -5.860 8.345 12.386 1.00 40.59 115 SER A N 1
ATOM 901 C CA . SER A 1 115 ? -6.804 8.665 13.477 1.00 40.59 115 SER A CA 1
ATOM 902 C C . SER A 1 115 ? -7.866 9.705 13.158 1.00 40.59 115 SER A C 1
ATOM 904 O O . SER A 1 115 ? -8.739 9.921 13.989 1.00 40.59 115 SER A O 1
ATOM 906 N N . LEU A 1 116 ? -7.820 10.350 11.993 1.00 43.94 116 LEU A N 1
ATOM 907 C CA . LEU A 1 116 ? -8.817 11.368 11.648 1.00 43.94 116 LEU A CA 1
ATOM 908 C C . LEU A 1 116 ? -10.087 10.810 10.995 1.00 43.94 116 LEU A C 1
ATOM 910 O O . LEU A 1 116 ? -11.037 11.560 10.830 1.00 43.94 116 LEU A O 1
ATOM 914 N N . ILE A 1 117 ? -10.117 9.519 10.649 1.00 45.34 117 ILE A N 1
ATOM 915 C CA . ILE A 1 117 ? -11.149 8.971 9.749 1.00 45.34 117 ILE A CA 1
ATOM 916 C C . ILE A 1 117 ? -11.850 7.728 10.324 1.00 45.34 117 ILE A C 1
ATOM 918 O O . ILE A 1 117 ? -12.846 7.250 9.796 1.00 45.34 117 ILE A O 1
ATOM 922 N N . CYS A 1 118 ? -11.343 7.182 11.429 1.00 41.25 118 CYS A N 1
ATOM 923 C CA . CYS A 1 118 ? -11.972 6.049 12.094 1.00 41.25 118 CYS A CA 1
ATOM 924 C C . CYS A 1 118 ? -12.839 6.605 13.226 1.00 41.25 118 CYS A C 1
ATOM 926 O O . CYS A 1 118 ? -12.280 7.172 14.168 1.00 41.25 118 CYS A O 1
ATOM 928 N N . ASP A 1 119 ? -14.169 6.480 13.127 1.00 49.84 119 ASP A N 1
ATOM 929 C CA . ASP A 1 119 ? -15.091 6.909 14.187 1.00 49.84 119 ASP A CA 1
ATOM 930 C C . ASP A 1 119 ? -14.607 6.329 15.530 1.00 49.84 119 ASP A C 1
ATOM 932 O O . ASP A 1 119 ? -14.586 5.105 15.705 1.00 49.84 119 ASP A O 1
ATOM 936 N N . PRO A 1 120 ? -14.197 7.171 16.495 1.00 51.75 120 PRO A N 1
ATOM 937 C CA . PRO A 1 120 ? -13.741 6.698 17.797 1.00 51.75 120 PRO A CA 1
ATOM 938 C C . PRO A 1 120 ? -14.814 5.894 18.542 1.00 51.75 120 PRO A C 1
ATOM 940 O O . PRO A 1 120 ? -14.483 5.088 19.415 1.00 51.75 120 PRO A O 1
ATOM 943 N N . SER A 1 121 ? -16.078 6.125 18.183 1.00 55.00 121 SER A N 1
ATOM 944 C CA . SER A 1 121 ? -17.284 5.490 18.707 1.00 55.00 121 SER A CA 1
ATOM 945 C C . SER A 1 121 ? -17.596 4.159 18.017 1.00 55.00 121 SER A C 1
ATOM 947 O O . SER A 1 121 ? -18.445 3.412 18.510 1.00 55.00 121 SER A O 1
ATOM 949 N N . ALA A 1 122 ? -16.903 3.820 16.920 1.00 56.50 122 ALA A N 1
ATOM 950 C CA . ALA A 1 122 ? -17.084 2.553 16.229 1.00 56.50 122 ALA A CA 1
ATOM 951 C C . ALA A 1 122 ? -16.754 1.382 17.178 1.00 56.50 122 ALA A C 1
ATOM 953 O O . ALA A 1 122 ? -15.688 1.370 17.813 1.00 56.50 122 ALA A O 1
ATOM 954 N N . PRO A 1 123 ? -17.631 0.366 17.290 1.00 62.25 123 PRO A N 1
ATOM 955 C CA . PRO A 1 123 ? -17.399 -0.777 18.163 1.00 62.25 123 PRO A CA 1
ATOM 956 C C . PRO A 1 123 ? -16.128 -1.540 17.766 1.00 62.25 123 PRO A C 1
ATOM 958 O O . PRO A 1 123 ? -16.105 -2.301 16.804 1.00 62.25 123 PRO A O 1
ATOM 961 N N . LYS A 1 124 ? -15.054 -1.384 18.547 1.00 60.06 124 LYS A N 1
ATOM 962 C CA . LYS A 1 124 ? -13.768 -2.074 18.304 1.00 60.06 124 LYS A CA 1
ATOM 963 C C . LYS A 1 124 ? -13.818 -3.570 18.615 1.00 60.06 124 LYS A C 1
ATOM 965 O O . LYS A 1 124 ? -12.897 -4.312 18.279 1.00 60.06 124 LYS A O 1
ATOM 970 N N . ARG A 1 125 ? -14.851 -4.003 19.338 1.00 64.75 125 ARG A N 1
ATOM 971 C CA . ARG A 1 125 ? -15.096 -5.389 19.734 1.00 64.75 125 ARG A CA 1
ATOM 972 C C . ARG A 1 125 ? -16.596 -5.631 19.722 1.00 64.75 125 ARG A C 1
ATOM 974 O O . ARG A 1 125 ? -17.348 -4.820 20.253 1.00 64.75 125 ARG A O 1
ATOM 981 N N . LEU A 1 126 ? -17.006 -6.764 19.163 1.00 72.50 126 LEU A N 1
ATOM 982 C CA . LEU A 1 126 ? -18.365 -7.261 19.337 1.00 72.50 126 LEU A CA 1
ATOM 983 C C . LEU A 1 126 ? -18.579 -7.591 20.818 1.00 72.50 126 LEU A C 1
ATOM 985 O O . LEU A 1 126 ? -17.705 -8.200 21.449 1.00 72.50 126 LEU A O 1
ATOM 989 N N . ASN A 1 127 ? -19.726 -7.197 21.366 1.00 79.62 127 ASN A N 1
ATOM 990 C CA . ASN A 1 127 ? -20.147 -7.680 22.678 1.00 79.62 127 ASN A CA 1
ATOM 991 C C . ASN A 1 127 ? -20.453 -9.191 22.607 1.00 79.62 127 ASN A C 1
ATOM 993 O O . ASN A 1 127 ? -20.588 -9.759 21.520 1.00 79.62 127 ASN A O 1
ATOM 997 N N . ASP A 1 128 ? -20.520 -9.874 23.749 1.00 79.44 128 ASP A N 1
ATOM 998 C CA . ASP A 1 128 ? -20.647 -11.338 23.754 1.00 79.44 128 ASP A CA 1
ATOM 999 C C . ASP A 1 128 ? -21.961 -11.834 23.131 1.00 79.44 128 ASP A C 1
ATOM 1001 O O . ASP A 1 128 ? -22.000 -12.930 22.573 1.00 79.44 128 ASP A O 1
ATOM 1005 N N . ASP A 1 129 ? -23.012 -11.015 23.129 1.00 78.06 129 ASP A N 1
ATOM 1006 C CA . ASP A 1 129 ? -24.281 -11.346 22.480 1.00 78.06 129 ASP A CA 1
ATOM 1007 C C . ASP A 1 129 ? -24.218 -11.156 20.959 1.00 78.06 129 ASP A C 1
ATOM 1009 O O . ASP A 1 129 ? -24.724 -11.988 20.208 1.00 78.06 129 ASP A O 1
ATOM 1013 N N . GLN A 1 130 ? -23.505 -10.134 20.487 1.00 78.12 130 GLN A N 1
ATOM 1014 C CA . GLN A 1 130 ? -23.188 -9.923 19.077 1.00 78.12 130 GLN A CA 1
ATOM 1015 C C . GLN A 1 130 ? -22.282 -11.035 18.547 1.00 78.12 130 GLN A C 1
ATOM 1017 O O . GLN A 1 130 ? -22.506 -11.516 17.440 1.00 78.12 130 GLN A O 1
ATOM 1022 N N . LYS A 1 131 ? -21.309 -11.509 19.339 1.00 78.75 131 LYS A N 1
ATOM 1023 C CA . LYS A 1 131 ? -20.502 -12.688 18.979 1.00 78.75 131 LYS A CA 1
ATOM 1024 C C . LYS A 1 131 ? -21.376 -13.928 18.827 1.00 78.75 131 LYS A C 1
ATOM 1026 O O . LYS A 1 131 ? -21.291 -14.594 17.802 1.00 78.75 131 LYS A O 1
ATOM 1031 N N . LYS A 1 132 ? -22.266 -14.196 19.791 1.00 80.06 132 LYS A N 1
ATOM 1032 C CA . LYS A 1 132 ? -23.224 -15.313 19.711 1.00 80.06 132 LYS A CA 1
ATOM 1033 C C . LYS A 1 132 ? -24.176 -15.181 18.520 1.00 80.06 132 LYS A C 1
ATOM 1035 O O . LYS A 1 132 ? -24.577 -16.195 17.961 1.00 80.06 132 LYS A O 1
ATOM 1040 N N . MET A 1 133 ? -24.565 -13.962 18.139 1.00 79.31 133 MET A N 1
ATOM 1041 C CA . MET A 1 133 ? -25.371 -13.715 16.938 1.00 79.31 133 MET A CA 1
ATOM 1042 C C . MET A 1 133 ? -24.594 -14.026 15.660 1.00 79.31 133 MET A C 1
ATOM 1044 O O . MET A 1 133 ? -25.121 -14.716 14.797 1.00 79.31 133 MET A O 1
ATOM 1048 N N . VAL A 1 134 ? -23.343 -13.571 15.561 1.00 76.06 134 VAL A N 1
ATOM 1049 C CA . VAL A 1 134 ? -22.457 -13.850 14.419 1.00 76.06 134 VAL A CA 1
ATOM 1050 C C . VAL A 1 134 ? -22.159 -15.350 14.305 1.00 76.06 134 VAL A C 1
ATOM 1052 O O . VAL A 1 134 ? -22.167 -15.897 13.209 1.00 76.06 134 VAL A O 1
ATOM 1055 N N . GLU A 1 135 ? -21.972 -16.048 15.428 1.00 73.94 135 GLU A N 1
ATOM 1056 C CA . GLU A 1 135 ? -21.801 -17.510 15.457 1.00 73.94 135 GLU A CA 1
ATOM 1057 C C . GLU A 1 135 ? -23.046 -18.281 14.996 1.00 73.94 135 GLU A C 1
ATOM 1059 O O . GLU A 1 135 ? -22.924 -19.408 14.517 1.00 73.94 135 GLU A O 1
ATOM 1064 N N . LYS A 1 136 ? -24.236 -17.687 15.143 1.00 75.69 136 LYS A N 1
ATOM 1065 C CA . LYS A 1 136 ? -25.526 -18.266 14.739 1.00 75.69 136 LYS A CA 1
ATOM 1066 C C . LYS A 1 136 ? -25.996 -17.808 13.360 1.00 75.69 136 LYS A C 1
ATOM 1068 O O . LYS A 1 136 ? -27.046 -18.265 12.912 1.00 75.69 136 LYS A O 1
ATOM 1073 N N . ASP A 1 137 ? -25.267 -16.912 12.701 1.00 80.25 137 ASP A N 1
ATOM 1074 C CA . ASP A 1 137 ? -25.616 -16.456 11.361 1.00 80.25 137 ASP A CA 1
ATOM 1075 C C . ASP A 1 137 ? -25.522 -17.640 10.392 1.00 80.25 137 ASP A C 1
ATOM 1077 O O . ASP A 1 137 ? -24.443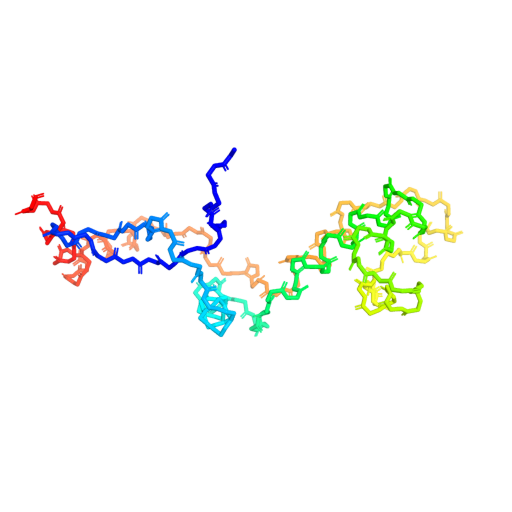 -18.180 10.135 1.00 80.25 137 ASP A O 1
ATOM 1081 N N . MET A 1 138 ? -26.673 -18.053 9.858 1.00 72.19 138 MET A N 1
ATOM 1082 C CA . MET A 1 138 ? -26.781 -19.214 8.979 1.00 72.19 138 MET A CA 1
ATOM 1083 C C . MET A 1 138 ? -25.882 -19.107 7.747 1.00 72.19 138 MET A C 1
ATOM 1085 O O . MET A 1 138 ? -25.330 -20.122 7.336 1.00 72.19 138 MET A O 1
ATOM 1089 N N . LYS A 1 139 ? -25.648 -17.903 7.203 1.00 75.75 139 LYS A N 1
ATOM 1090 C CA . LYS A 1 139 ? -24.720 -17.735 6.074 1.00 75.75 139 LYS A CA 1
ATOM 1091 C C . LYS A 1 139 ? -23.278 -18.019 6.482 1.00 75.75 139 LYS A C 1
ATOM 1093 O O . LYS A 1 139 ? -22.538 -18.638 5.723 1.00 75.75 139 LYS A O 1
ATOM 1098 N N . LEU A 1 140 ? -22.865 -17.589 7.675 1.00 70.06 140 LEU A N 1
ATOM 1099 C CA . LEU A 1 140 ? -21.525 -17.870 8.200 1.00 70.06 140 LEU A CA 1
ATOM 1100 C C . LEU A 1 140 ? -21.364 -19.344 8.580 1.00 70.06 140 LEU A C 1
ATOM 1102 O O . LEU A 1 140 ? -20.302 -19.921 8.349 1.00 70.06 140 LEU A O 1
ATOM 1106 N N . VAL A 1 141 ? -22.414 -19.967 9.118 1.00 69.94 141 VAL A N 1
ATOM 1107 C CA . VAL A 1 141 ? -22.436 -21.400 9.434 1.00 69.94 141 VAL A CA 1
ATOM 1108 C C . VAL A 1 141 ? -22.346 -22.243 8.161 1.00 69.94 141 VAL A C 1
ATOM 1110 O O . VAL A 1 141 ? -21.530 -23.160 8.123 1.00 69.94 141 VAL A O 1
ATOM 1113 N N . GLU A 1 142 ? -23.092 -21.910 7.105 1.00 73.31 142 GLU A N 1
ATOM 1114 C CA . GLU A 1 142 ? -23.007 -22.581 5.798 1.00 73.31 142 GLU A CA 1
ATOM 1115 C C . GLU A 1 142 ? -21.612 -22.435 5.172 1.00 73.31 142 GLU A C 1
ATOM 1117 O O . GLU A 1 142 ? -21.025 -23.420 4.719 1.00 73.31 142 GLU A O 1
ATOM 1122 N N . LEU A 1 143 ? -21.027 -21.232 5.220 1.00 68.69 143 LEU A N 1
ATOM 1123 C CA . LEU A 1 143 ? -19.661 -20.984 4.743 1.00 68.69 143 LEU A CA 1
ATOM 1124 C C . LEU A 1 143 ? -18.610 -21.761 5.551 1.00 68.69 143 LEU A C 1
ATOM 1126 O O . LEU A 1 143 ? -17.634 -22.247 4.982 1.00 68.69 143 LEU A O 1
ATOM 1130 N N . LYS A 1 144 ? -18.808 -21.908 6.866 1.00 65.88 144 LYS A N 1
ATOM 1131 C CA . LYS A 1 144 ? -17.924 -22.680 7.748 1.00 65.88 144 LYS A CA 1
ATOM 1132 C C . LYS A 1 144 ? -18.079 -24.186 7.525 1.00 65.88 144 LYS A C 1
ATOM 1134 O O . LYS A 1 144 ? -17.078 -24.891 7.496 1.00 65.88 144 LYS A O 1
ATOM 1139 N N . GLN A 1 145 ? -19.298 -24.686 7.333 1.00 61.88 145 GLN A N 1
ATOM 1140 C CA . GLN A 1 145 ? -19.566 -26.103 7.061 1.00 61.88 145 GLN A CA 1
ATOM 1141 C C . GLN A 1 145 ? -19.027 -26.535 5.693 1.00 61.88 145 GLN A C 1
ATOM 1143 O O . GLN A 1 145 ? -18.399 -27.587 5.598 1.00 61.88 145 GLN A O 1
ATOM 1148 N N . GLY A 1 146 ? -19.142 -25.686 4.667 1.00 54.97 146 GLY A N 1
ATOM 1149 C CA . GLY A 1 146 ? -18.495 -25.914 3.370 1.00 54.97 146 GLY A CA 1
ATOM 1150 C C . GLY A 1 146 ? -16.961 -25.972 3.433 1.00 54.97 146 GLY A C 1
ATOM 1151 O O . GLY A 1 146 ? -16.338 -26.493 2.516 1.00 54.97 146 GLY A O 1
ATOM 1152 N N . HIS A 1 147 ? -16.357 -25.474 4.517 1.00 47.66 147 HIS A N 1
ATOM 1153 C CA . HIS A 1 147 ? -14.912 -25.484 4.763 1.00 47.66 147 HIS A CA 1
ATOM 1154 C C . HIS A 1 147 ? -14.444 -26.667 5.640 1.00 47.66 147 HIS A C 1
ATOM 1156 O O . HIS A 1 147 ? -13.246 -26.922 5.715 1.00 47.66 147 HIS A O 1
ATOM 1162 N N . TRP A 1 148 ? -15.362 -27.364 6.327 1.00 39.62 148 TRP A N 1
ATOM 1163 C CA . TRP A 1 148 ? -15.067 -28.490 7.235 1.00 39.62 148 TRP A CA 1
ATOM 1164 C C . TRP A 1 148 ? -15.495 -29.864 6.686 1.00 39.62 148 TRP A C 1
ATOM 1166 O O . TRP A 1 148 ? -15.163 -30.883 7.286 1.00 39.62 148 TRP A O 1
ATOM 1176 N N . CYS A 1 149 ? -16.208 -29.908 5.557 1.00 40.25 149 CYS A N 1
ATOM 1177 C CA . CYS A 1 149 ? -16.554 -31.143 4.839 1.00 40.25 149 CYS A CA 1
ATOM 1178 C C . CYS A 1 149 ? -15.681 -31.408 3.592 1.00 40.25 149 CYS A C 1
ATOM 1180 O O . CYS A 1 149 ? -16.085 -32.197 2.737 1.00 40.25 149 CYS A O 1
ATOM 1182 N N . LEU A 1 150 ? -14.501 -30.781 3.493 1.00 37.69 150 LEU A N 1
ATOM 1183 C CA . LEU A 1 150 ? -13.479 -31.055 2.474 1.00 37.69 150 LEU A CA 1
ATOM 1184 C C . LEU A 1 150 ? -12.116 -31.296 3.126 1.00 37.69 150 LEU A C 1
ATOM 1186 O O . LEU A 1 150 ? -11.701 -30.437 3.935 1.00 37.69 150 LEU A O 1
#

Foldseek 3Di:
DPQAAPAFDWDQDPLRDTDGDGHDHDDQVNQLVVQQVVCVVVQFPDSDGPVLVVLVVLLVDVVPHDQVVSCVVSVHPDCVVSVVSQDPPQSDPPVCVVVVHPDPNVVSCCCPRPPPGDPPPPPPDDDPVSVVVCVPPVVVVVVVVVVVVD

pLDDT: mean 72.13, std 15.96, range [37.69, 93.0]

Secondary structure (DSSP, 8-state):
-----SS--EEE-TTS-EEE-SSPPPPHHHHHHHHHHHHHHTT-SS---THHHHHHHHHHHHHHS-HHHHHHHHT-SSHHHHTTTS-SS-SS-HHHHHTT----HHHHHHIIIIISSS-TTS-SS--HHHHHHHHT-HHHHHHHHHHH--

InterPro domains:
  IPR021842 Protein of unknown function DUF3435 [PF11917] (1-147)